Protein AF-A0A4R4S5Z4-F1 (afdb_monomer_lite)

Foldseek 3Di:
DDDPDDDFDLPPPPDSCVRPPCVVVLVVVLVVCCCPVVVVDDDPVCNVVSVVVSVLVVCCVPDPCNCVVVVVVVVCVVVDDDDDPVCVVPPPDPPD

pLDDT: mean 80.4, std 10.59, range [48.03, 94.88]

Secondary structure (DSSP, 8-state):
----------TT-SSHHHHSTTHHHHHHHHHHHHHHTSTT---STTHHHHHHHHHHHHHHHH-S-TTHHHHHHHHHHHHS----HHHHHSTT----

Radius of gyration: 17.26 Å; chains: 1; bounding box: 37×31×50 Å

Structure (mmCIF, N/CA/C/O backbone):
data_AF-A0A4R4S5Z4-F1
#
_entry.id   AF-A0A4R4S5Z4-F1
#
loop_
_atom_site.group_PDB
_atom_site.id
_atom_site.type_symbol
_atom_site.label_atom_id
_atom_site.label_alt_id
_atom_site.label_comp_id
_atom_site.label_asym_id
_atom_site.label_entity_id
_atom_site.label_seq_id
_atom_site.pdbx_PDB_ins_code
_atom_site.Cartn_x
_atom_site.Cartn_y
_atom_site.Cartn_z
_atom_site.occupancy
_atom_site.B_iso_or_equiv
_atom_site.auth_seq_id
_atom_site.auth_comp_id
_atom_site.auth_asym_id
_atom_site.auth_atom_id
_atom_site.pdbx_PDB_model_num
ATOM 1 N N . MET A 1 1 ? -6.976 -17.144 4.596 1.00 48.03 1 MET A N 1
ATOM 2 C CA . MET A 1 1 ? -6.645 -17.441 3.179 1.00 48.03 1 MET A CA 1
ATOM 3 C C . MET A 1 1 ? -5.904 -16.248 2.578 1.00 48.03 1 MET A C 1
ATOM 5 O O . MET A 1 1 ? -6.475 -15.164 2.551 1.00 48.03 1 MET A O 1
ATOM 9 N N . GLY A 1 2 ? -4.635 -16.418 2.194 1.00 53.09 2 GLY A N 1
ATOM 10 C CA . GLY A 1 2 ? -3.762 -15.345 1.689 1.00 53.09 2 GLY A CA 1
ATOM 11 C C . GLY A 1 2 ? -3.544 -15.413 0.175 1.00 53.09 2 GLY A C 1
ATOM 12 O O . GLY A 1 2 ? -3.888 -16.406 -0.462 1.00 53.09 2 GLY A O 1
ATOM 13 N N . TYR A 1 3 ? -2.975 -14.357 -0.406 1.00 54.81 3 TYR A N 1
ATOM 14 C CA . TYR A 1 3 ? -2.431 -14.430 -1.762 1.00 54.81 3 TYR A CA 1
ATOM 15 C C . TYR A 1 3 ? -1.145 -15.255 -1.727 1.00 54.81 3 TYR A C 1
ATOM 17 O O . TYR A 1 3 ? -0.307 -15.043 -0.852 1.00 54.81 3 TYR A O 1
ATOM 25 N N . THR A 1 4 ? -0.966 -16.175 -2.673 1.00 62.97 4 THR A N 1
ATOM 26 C CA . THR A 1 4 ? 0.334 -16.821 -2.868 1.00 62.97 4 THR A CA 1
ATOM 27 C C . THR A 1 4 ? 1.296 -15.775 -3.418 1.00 62.97 4 THR A C 1
ATOM 29 O O . THR A 1 4 ? 1.170 -15.346 -4.566 1.00 62.97 4 THR A O 1
ATOM 32 N N . HIS A 1 5 ? 2.219 -15.316 -2.578 1.00 64.44 5 HIS A N 1
ATOM 33 C CA . HIS A 1 5 ? 3.289 -14.426 -3.004 1.00 64.44 5 HIS A CA 1
ATOM 34 C C . HIS A 1 5 ? 4.302 -15.227 -3.828 1.00 64.44 5 HIS A C 1
ATOM 36 O O . HIS A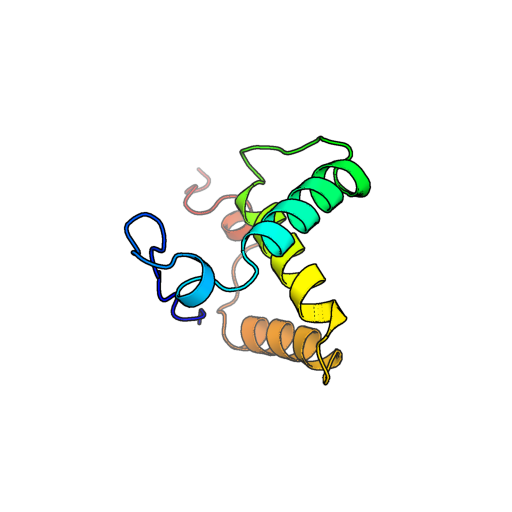 1 5 ? 4.803 -16.257 -3.383 1.00 64.44 5 HIS A O 1
ATOM 42 N N . HIS A 1 6 ? 4.574 -14.757 -5.045 1.00 75.06 6 HIS A N 1
ATOM 43 C CA . HIS A 1 6 ? 5.633 -15.281 -5.899 1.00 75.06 6 HIS A CA 1
ATOM 44 C C . HIS A 1 6 ? 6.721 -14.224 -6.021 1.00 75.06 6 HIS A C 1
ATOM 46 O O . HIS A 1 6 ? 6.555 -13.221 -6.720 1.00 75.06 6 HIS A O 1
ATOM 52 N N . ASP A 1 7 ? 7.833 -14.454 -5.336 1.00 79.94 7 ASP A N 1
ATOM 53 C CA . ASP A 1 7 ? 8.946 -13.519 -5.341 1.00 79.94 7 ASP A CA 1
ATOM 54 C C . ASP A 1 7 ? 9.729 -13.641 -6.649 1.00 79.94 7 ASP A C 1
ATOM 56 O O . ASP A 1 7 ? 10.149 -14.724 -7.056 1.00 79.94 7 ASP A O 1
ATOM 60 N N . THR A 1 8 ? 9.930 -12.511 -7.324 1.00 82.94 8 THR A N 1
ATOM 61 C CA . THR A 1 8 ? 10.765 -12.419 -8.527 1.00 82.94 8 THR A CA 1
ATOM 62 C C . THR A 1 8 ? 11.888 -11.425 -8.269 1.00 82.94 8 THR A C 1
ATOM 64 O O . THR A 1 8 ? 11.641 -10.246 -8.015 1.00 82.94 8 THR A O 1
ATOM 67 N N . THR A 1 9 ? 13.138 -11.889 -8.339 1.00 83.88 9 THR A N 1
ATOM 68 C CA . THR A 1 9 ? 14.314 -11.027 -8.173 1.00 83.88 9 THR A CA 1
ATOM 69 C C . THR A 1 9 ? 14.782 -10.463 -9.512 1.00 83.88 9 THR A C 1
ATOM 71 O O . THR A 1 9 ? 15.122 -11.197 -10.435 1.00 83.88 9 THR A O 1
ATOM 74 N N . GLY A 1 10 ? 14.816 -9.133 -9.617 1.00 83.56 10 GLY A N 1
ATOM 75 C CA . GLY A 1 10 ? 15.362 -8.421 -10.777 1.00 83.56 10 GLY A CA 1
ATOM 76 C C . GLY A 1 10 ? 16.816 -7.973 -10.607 1.00 83.56 10 GLY A C 1
ATOM 77 O O . GLY A 1 10 ? 17.362 -7.355 -11.515 1.00 83.56 10 GLY A O 1
ATOM 78 N N . TYR A 1 11 ? 17.456 -8.232 -9.459 1.00 82.19 11 TYR A N 1
ATOM 79 C CA . TYR A 1 11 ? 18.765 -7.645 -9.131 1.00 82.19 11 TYR A CA 1
ATOM 80 C C . TYR A 1 11 ? 19.869 -8.073 -10.115 1.00 82.19 11 TYR A C 1
ATOM 82 O O . TYR A 1 11 ? 20.592 -7.224 -10.648 1.00 82.19 11 TYR A O 1
ATOM 90 N N . ASN A 1 12 ? 19.917 -9.375 -10.415 1.00 86.06 12 ASN A N 1
ATOM 91 C CA . ASN A 1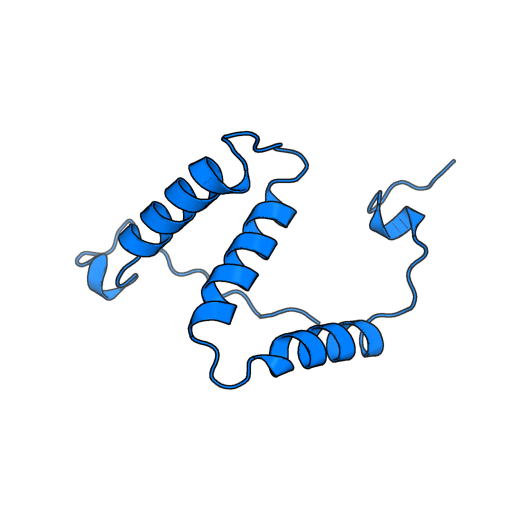 12 ? 20.889 -10.006 -11.316 1.00 86.06 12 ASN A CA 1
ATOM 92 C C . ASN A 1 12 ? 20.388 -10.145 -12.765 1.00 86.06 12 ASN A C 1
ATOM 94 O O . ASN A 1 12 ? 21.034 -10.804 -13.575 1.00 86.06 12 ASN A O 1
ATOM 98 N N . ALA A 1 13 ? 19.231 -9.572 -13.103 1.00 86.38 13 ALA A N 1
ATOM 99 C CA . ALA A 1 13 ? 18.703 -9.656 -14.458 1.00 86.38 13 ALA A CA 1
ATOM 100 C C . ALA A 1 13 ? 19.531 -8.789 -15.418 1.00 86.38 13 ALA A C 1
ATOM 102 O O . ALA A 1 13 ? 19.835 -7.636 -15.105 1.00 86.38 13 ALA A O 1
ATOM 103 N N . ALA A 1 14 ? 19.846 -9.330 -16.601 1.00 87.06 14 ALA A N 1
ATOM 104 C CA . ALA A 1 14 ? 20.520 -8.588 -17.669 1.00 87.06 14 ALA A CA 1
ATOM 105 C C . ALA A 1 14 ? 19.705 -7.355 -18.098 1.00 87.06 14 ALA A C 1
ATOM 107 O O . ALA A 1 14 ? 20.261 -6.277 -18.292 1.00 87.06 14 ALA A O 1
ATOM 108 N N . ASP A 1 15 ? 18.378 -7.500 -18.149 1.00 88.38 15 ASP A N 1
ATOM 109 C CA . ASP A 1 15 ? 17.435 -6.393 -18.269 1.00 88.38 15 ASP A CA 1
ATOM 110 C C . ASP A 1 15 ? 16.484 -6.374 -17.066 1.00 88.38 15 ASP A C 1
ATOM 112 O O . ASP A 1 15 ? 15.513 -7.128 -16.977 1.00 88.38 15 ASP A O 1
ATOM 116 N N . ARG A 1 16 ? 16.761 -5.477 -16.117 1.00 84.31 16 ARG A N 1
ATOM 117 C CA . ARG A 1 16 ? 15.950 -5.307 -14.902 1.00 84.31 16 ARG A CA 1
ATOM 118 C C . ARG A 1 16 ? 14.559 -4.744 -15.194 1.00 84.31 16 ARG A C 1
ATOM 120 O O . ARG A 1 16 ? 13.630 -4.998 -14.429 1.00 84.31 16 ARG A O 1
ATOM 127 N N . SER A 1 17 ? 14.419 -3.971 -16.272 1.00 84.94 17 SER A N 1
ATOM 128 C CA . SER A 1 17 ? 13.157 -3.331 -16.646 1.00 84.94 17 SER A CA 1
ATOM 129 C C . SER A 1 17 ? 12.172 -4.321 -17.261 1.00 84.94 17 SER A C 1
ATOM 131 O O . SER A 1 17 ? 10.970 -4.184 -17.041 1.00 84.94 17 SER A O 1
ATOM 133 N N . ALA A 1 18 ? 12.677 -5.358 -17.934 1.00 86.88 18 ALA A N 1
ATOM 134 C CA . ALA A 1 18 ? 11.870 -6.476 -18.407 1.00 86.88 18 ALA A CA 1
ATOM 135 C C . ALA A 1 18 ? 11.345 -7.348 -17.252 1.00 86.88 18 ALA A C 1
ATOM 137 O O . ALA A 1 18 ? 10.206 -7.805 -17.301 1.00 86.88 18 ALA A O 1
ATOM 138 N N . VAL A 1 19 ? 12.150 -7.558 -16.201 1.00 89.88 19 VAL A N 1
ATOM 139 C CA . VAL A 1 19 ? 11.771 -8.412 -15.057 1.00 89.88 19 VAL A CA 1
ATOM 140 C C . VAL A 1 19 ? 10.841 -7.693 -14.075 1.00 89.88 19 VAL A C 1
ATOM 142 O O . VAL A 1 19 ? 9.875 -8.284 -13.601 1.00 89.88 19 VAL A O 1
ATOM 145 N N . LEU A 1 20 ? 11.109 -6.418 -13.769 1.00 88.75 20 LEU A N 1
ATOM 146 C CA . LEU A 1 20 ? 10.298 -5.599 -12.860 1.00 88.75 20 LEU A CA 1
ATOM 147 C C . LEU A 1 20 ? 9.947 -4.248 -13.513 1.00 88.75 20 LEU A C 1
ATOM 149 O O . LEU A 1 20 ? 10.506 -3.202 -13.147 1.00 88.75 20 LEU A O 1
ATOM 153 N N . PRO A 1 21 ? 9.017 -4.240 -14.485 1.00 88.38 21 PRO A N 1
ATOM 154 C CA . PRO A 1 21 ? 8.657 -3.030 -15.211 1.00 88.38 21 PRO A CA 1
ATOM 155 C C . PRO A 1 21 ? 8.089 -1.964 -14.270 1.00 88.38 21 PRO A C 1
ATOM 157 O O . PRO A 1 21 ? 7.170 -2.203 -13.489 1.00 88.38 21 PRO A O 1
ATOM 160 N N . GLY A 1 22 ? 8.649 -0.753 -14.339 1.00 87.00 22 GLY A N 1
ATOM 161 C CA . GLY A 1 22 ? 8.162 0.395 -13.569 1.00 87.00 22 GLY A CA 1
ATOM 162 C C . GLY A 1 22 ? 8.430 0.346 -12.058 1.00 87.00 22 GLY A C 1
ATOM 163 O O . GLY A 1 22 ? 7.862 1.158 -11.328 1.00 87.00 22 GLY A O 1
ATOM 164 N N . VAL A 1 23 ? 9.309 -0.534 -11.560 1.00 89.06 23 VAL A N 1
ATOM 165 C CA . VAL A 1 23 ? 9.610 -0.658 -10.113 1.00 89.06 23 VAL A CA 1
ATOM 166 C C . VAL A 1 23 ? 10.044 0.661 -9.454 1.00 89.06 23 VAL A C 1
ATOM 168 O O . VAL A 1 23 ? 9.662 0.968 -8.326 1.00 89.06 23 VAL A O 1
ATOM 171 N N . HIS A 1 24 ? 10.770 1.506 -10.187 1.00 89.50 24 HIS A N 1
ATOM 172 C CA . HIS A 1 24 ? 11.194 2.830 -9.728 1.00 89.50 24 HIS A CA 1
ATOM 173 C C . HIS A 1 24 ? 10.013 3.794 -9.508 1.00 89.50 24 HIS A C 1
ATOM 175 O O . HIS A 1 24 ? 10.092 4.678 -8.651 1.00 89.50 24 HIS A O 1
ATOM 181 N N . LEU A 1 25 ? 8.902 3.622 -10.237 1.00 90.94 25 LEU A N 1
ATOM 182 C CA . LEU A 1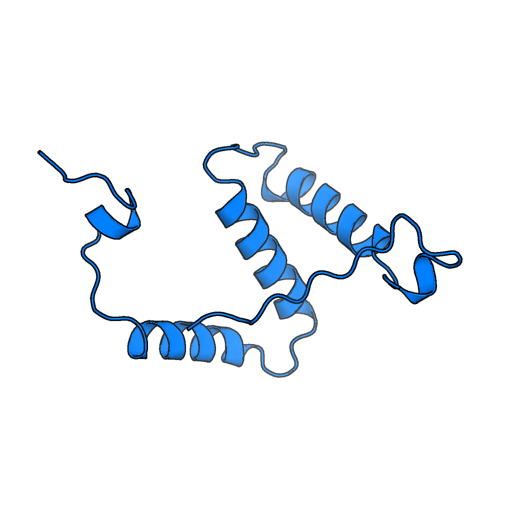 25 ? 7.675 4.395 -10.029 1.00 90.94 25 LEU A CA 1
ATOM 183 C C . LEU A 1 25 ? 7.013 3.988 -8.715 1.00 90.94 25 LEU A C 1
ATOM 185 O O . LEU A 1 25 ? 6.621 4.859 -7.941 1.00 90.94 25 LEU A O 1
ATOM 189 N N . ILE A 1 26 ? 6.953 2.683 -8.432 1.00 89.88 26 ILE A N 1
ATOM 190 C CA . ILE A 1 26 ? 6.443 2.158 -7.159 1.00 89.88 26 ILE A CA 1
ATOM 191 C C . ILE A 1 26 ? 7.265 2.712 -5.994 1.00 89.88 26 ILE A C 1
ATOM 193 O O . ILE A 1 26 ? 6.694 3.261 -5.054 1.00 89.88 26 ILE A O 1
ATOM 197 N N . ALA A 1 27 ? 8.596 2.654 -6.081 1.00 91.38 27 ALA A N 1
ATOM 198 C CA . ALA A 1 27 ? 9.481 3.195 -5.049 1.00 91.38 27 ALA A CA 1
ATOM 199 C C . ALA A 1 27 ? 9.287 4.712 -4.854 1.00 91.38 27 ALA A C 1
ATOM 201 O O . ALA A 1 27 ? 9.205 5.203 -3.727 1.00 91.38 27 ALA A O 1
ATOM 202 N N . SER A 1 28 ? 9.155 5.464 -5.952 1.00 94.06 28 SER A N 1
ATOM 203 C CA . SER A 1 28 ? 8.942 6.918 -5.917 1.00 94.06 28 SER A CA 1
ATOM 204 C C . SER A 1 28 ? 7.590 7.299 -5.299 1.00 94.06 28 SER A C 1
ATOM 206 O O . SER A 1 28 ? 7.498 8.270 -4.543 1.00 94.06 28 SER A O 1
ATOM 208 N N . LEU A 1 29 ? 6.535 6.534 -5.591 1.00 92.69 29 LEU A N 1
ATOM 209 C CA . LEU A 1 29 ? 5.200 6.721 -5.018 1.00 92.69 29 LEU A CA 1
ATOM 210 C C . LEU A 1 29 ? 5.160 6.366 -3.532 1.00 92.69 29 LEU A C 1
ATOM 212 O O . LEU A 1 29 ? 4.558 7.112 -2.759 1.00 92.69 29 LEU A O 1
ATOM 216 N N . LEU A 1 30 ? 5.837 5.290 -3.128 1.00 93.00 30 LEU A N 1
ATOM 217 C CA . LEU A 1 30 ? 5.991 4.918 -1.724 1.00 93.00 30 LEU A CA 1
ATOM 218 C C . LEU A 1 30 ? 6.706 6.026 -0.946 1.00 93.00 30 LEU A C 1
ATOM 220 O O . LEU A 1 30 ? 6.184 6.503 0.060 1.00 93.00 30 LEU A O 1
ATOM 224 N N . LYS A 1 31 ? 7.843 6.519 -1.458 1.00 93.62 31 LYS A N 1
ATOM 225 C CA . LYS A 1 31 ? 8.583 7.633 -0.844 1.00 93.62 31 LYS A CA 1
ATOM 226 C C . LYS A 1 31 ? 7.704 8.876 -0.680 1.00 93.62 31 LYS A C 1
ATOM 228 O O . LYS A 1 31 ? 7.713 9.503 0.378 1.00 93.62 31 LYS A O 1
ATOM 233 N N . ARG A 1 32 ? 6.915 9.221 -1.704 1.00 94.81 32 ARG A N 1
ATOM 234 C CA . ARG A 1 32 ? 5.972 10.349 -1.651 1.00 94.81 32 ARG A CA 1
ATOM 235 C C . ARG A 1 32 ? 4.859 10.128 -0.627 1.00 94.81 32 ARG A C 1
ATOM 237 O O . ARG A 1 32 ? 4.484 11.073 0.057 1.00 94.81 32 ARG A O 1
ATOM 244 N N . TRP A 1 33 ? 4.321 8.915 -0.527 1.00 93.38 33 TRP A N 1
ATOM 245 C CA . TRP A 1 33 ? 3.282 8.587 0.449 1.00 93.38 33 TRP A CA 1
ATOM 246 C C . TRP A 1 33 ? 3.808 8.659 1.886 1.00 93.38 33 TRP A C 1
ATOM 248 O O . TRP A 1 33 ? 3.161 9.275 2.729 1.00 93.38 33 TRP A O 1
ATOM 258 N N . ILE A 1 34 ? 5.012 8.143 2.140 1.00 93.62 34 ILE A N 1
ATOM 259 C CA . ILE A 1 34 ? 5.682 8.261 3.442 1.00 93.62 34 ILE A CA 1
ATOM 260 C C . ILE A 1 34 ? 5.911 9.735 3.808 1.00 93.62 34 ILE A C 1
ATOM 262 O O . ILE A 1 34 ? 5.610 10.154 4.924 1.00 93.62 34 ILE A O 1
ATOM 266 N N . ALA A 1 35 ? 6.413 10.540 2.869 1.00 94.88 35 ALA A N 1
ATOM 267 C CA . ALA A 1 35 ? 6.651 11.963 3.106 1.00 94.88 35 ALA A CA 1
ATOM 268 C C . ALA A 1 35 ? 5.354 12.755 3.332 1.00 94.88 35 ALA A C 1
ATOM 270 O O . ALA A 1 35 ? 5.307 13.640 4.179 1.00 94.88 35 ALA A O 1
ATOM 271 N N . GLY A 1 36 ? 4.300 12.441 2.577 1.00 93.19 36 GLY A N 1
ATOM 272 C CA . GLY A 1 36 ? 3.039 13.176 2.618 1.00 93.19 36 GLY A CA 1
ATOM 273 C C . GLY A 1 36 ? 2.081 12.690 3.700 1.00 93.19 36 GLY A C 1
ATOM 274 O O . GLY A 1 36 ? 1.699 13.456 4.568 1.00 93.19 36 GLY A O 1
ATOM 275 N N . THR A 1 37 ? 1.654 11.429 3.633 1.00 90.75 37 THR A N 1
ATOM 276 C CA . THR A 1 37 ? 0.614 10.875 4.517 1.00 90.75 37 THR A CA 1
ATOM 277 C C . THR A 1 37 ? 1.158 10.510 5.887 1.00 90.75 37 THR A C 1
ATOM 279 O O . THR A 1 37 ? 0.498 10.774 6.885 1.00 90.75 37 THR A O 1
ATOM 282 N N . LEU A 1 38 ? 2.356 9.927 5.943 1.00 90.81 38 LEU A N 1
ATOM 283 C CA . LEU A 1 38 ? 2.978 9.587 7.222 1.00 90.81 38 LEU A CA 1
ATOM 284 C C . LEU A 1 38 ? 3.811 10.742 7.786 1.00 90.81 38 LEU A C 1
ATOM 286 O O . LEU A 1 38 ? 4.283 10.637 8.909 1.00 90.81 38 LEU A O 1
ATOM 290 N N . HIS A 1 39 ? 4.007 11.841 7.047 1.00 91.69 39 HIS A N 1
ATOM 291 C CA . HIS A 1 39 ? 4.851 12.968 7.470 1.00 91.69 39 HIS A CA 1
ATOM 292 C C . HIS A 1 39 ? 6.229 12.518 7.984 1.00 91.69 39 HIS A C 1
ATOM 294 O O . HIS A 1 39 ? 6.721 13.012 8.998 1.00 91.69 39 HIS A O 1
ATOM 300 N N . HIS A 1 40 ? 6.828 11.532 7.309 1.00 90.00 40 HIS A N 1
ATOM 301 C CA . HIS A 1 40 ? 8.083 10.881 7.708 1.00 90.00 40 HIS A CA 1
ATOM 302 C C . HIS A 1 40 ? 8.044 10.112 9.047 1.00 90.00 40 HIS A C 1
ATOM 304 O O . HIS A 1 40 ? 9.085 9.654 9.512 1.00 90.00 40 HIS A O 1
ATOM 310 N N . ARG A 1 41 ? 6.866 9.906 9.649 1.00 88.00 41 ARG A N 1
ATOM 311 C CA . ARG A 1 41 ? 6.665 9.095 10.859 1.00 88.00 41 ARG A CA 1
ATOM 312 C C . ARG A 1 41 ? 6.355 7.646 10.496 1.00 88.00 41 ARG A C 1
ATOM 314 O O . ARG A 1 41 ? 5.200 7.235 10.467 1.00 88.00 41 ARG A O 1
ATOM 321 N N . VAL A 1 42 ? 7.399 6.876 10.217 1.00 86.88 42 VAL A N 1
ATOM 322 C CA . VAL A 1 42 ? 7.298 5.421 10.048 1.00 86.88 42 VAL A CA 1
ATOM 323 C C . VAL A 1 42 ? 7.762 4.760 11.340 1.00 86.88 42 VAL A C 1
ATOM 325 O O . VAL A 1 42 ? 8.870 5.031 11.796 1.00 86.88 42 VAL A O 1
ATOM 328 N N . SER A 1 43 ? 6.925 3.901 11.924 1.00 87.81 43 SER A N 1
ATOM 329 C CA . SER A 1 43 ? 7.340 3.018 13.018 1.00 87.81 43 SER A CA 1
ATOM 330 C C . SER A 1 43 ? 7.765 1.670 12.446 1.00 87.81 43 SER A C 1
ATOM 332 O O . SER A 1 43 ? 7.085 1.133 11.570 1.00 87.81 43 SER A O 1
ATOM 334 N N . THR A 1 44 ? 8.865 1.110 12.947 1.00 87.31 44 THR A N 1
ATOM 335 C CA . THR A 1 44 ? 9.292 -0.256 12.612 1.00 87.31 44 THR A CA 1
ATOM 336 C C . THR A 1 44 ? 8.256 -1.288 13.047 1.00 87.31 44 THR A C 1
ATOM 338 O O . THR A 1 44 ? 7.992 -2.224 12.301 1.00 87.31 44 THR A O 1
ATOM 341 N N . GLU A 1 45 ? 7.610 -1.071 14.194 1.00 87.25 45 GLU A N 1
ATOM 342 C CA . GLU A 1 45 ? 6.535 -1.920 14.726 1.00 87.25 45 GLU A CA 1
ATOM 343 C C . GLU A 1 45 ? 5.324 -1.984 13.782 1.00 87.25 45 GLU A C 1
ATOM 345 O O . GLU A 1 45 ? 4.719 -3.035 13.597 1.00 87.25 45 GLU A O 1
ATOM 350 N N . HIS A 1 46 ? 5.009 -0.874 13.109 1.00 84.50 46 HIS A N 1
ATOM 351 C CA . HIS A 1 46 ? 3.864 -0.773 12.199 1.00 84.50 46 HIS A CA 1
ATOM 352 C C . HIS A 1 46 ? 4.252 -0.876 10.720 1.00 84.50 46 HIS A C 1
ATOM 354 O O . HIS A 1 46 ? 3.418 -0.625 9.848 1.00 84.50 46 HIS A O 1
ATOM 360 N N . LEU A 1 47 ? 5.501 -1.232 10.401 1.00 87.56 47 LEU A N 1
ATOM 361 C CA . LEU A 1 47 ? 5.990 -1.220 9.022 1.00 87.56 47 LEU A CA 1
ATOM 362 C C . LEU A 1 47 ? 5.162 -2.135 8.112 1.00 87.56 47 LEU A C 1
ATOM 364 O O . LEU A 1 47 ? 4.774 -1.711 7.024 1.00 87.56 47 LEU A O 1
ATOM 368 N N . CYS A 1 48 ? 4.840 -3.347 8.571 1.00 81.81 48 CYS A N 1
ATOM 369 C CA . CYS A 1 48 ? 3.999 -4.283 7.821 1.00 81.81 48 CYS A CA 1
ATOM 370 C C . CYS A 1 48 ? 2.626 -3.670 7.509 1.00 81.81 48 CYS A C 1
ATOM 372 O O . CYS A 1 48 ? 2.217 -3.624 6.351 1.00 81.81 48 CYS A O 1
ATOM 374 N N . TYR A 1 49 ? 1.976 -3.083 8.517 1.00 83.88 49 TYR A N 1
ATOM 375 C CA . TYR A 1 49 ? 0.692 -2.404 8.349 1.00 83.88 49 TYR A CA 1
ATOM 376 C C . TYR A 1 49 ? 0.775 -1.230 7.357 1.00 83.88 49 TYR A C 1
ATOM 378 O O . TYR A 1 49 ? -0.093 -1.067 6.499 1.00 83.88 49 TYR A O 1
ATOM 386 N N . HIS A 1 50 ? 1.841 -0.426 7.415 1.00 88.19 50 HIS A N 1
ATOM 387 C CA . HIS A 1 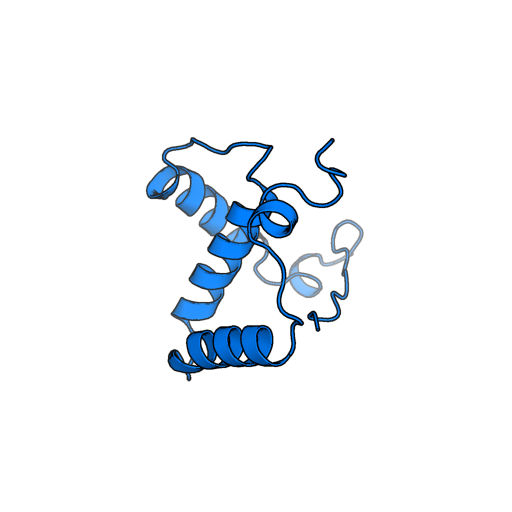50 ? 2.044 0.670 6.467 1.00 88.19 50 HIS A CA 1
ATOM 388 C C . HIS A 1 50 ? 2.208 0.175 5.022 1.00 88.19 50 HIS A C 1
ATOM 390 O O . HIS A 1 50 ? 1.694 0.803 4.093 1.00 88.19 50 HIS A O 1
ATOM 396 N N . LEU A 1 51 ? 2.906 -0.942 4.810 1.00 89.44 51 LEU A N 1
ATOM 397 C CA . LEU A 1 51 ? 3.079 -1.530 3.478 1.00 89.44 51 LEU A CA 1
ATOM 398 C C . LEU A 1 51 ? 1.770 -2.117 2.931 1.00 89.44 51 LEU A C 1
ATOM 400 O O . LEU A 1 51 ? 1.476 -1.951 1.740 1.00 89.44 51 LEU A O 1
ATOM 404 N N . ASP A 1 52 ? 0.950 -2.716 3.792 1.00 83.69 52 ASP A N 1
ATOM 405 C CA . ASP A 1 52 ? -0.392 -3.178 3.428 1.00 83.69 52 ASP A CA 1
ATOM 406 C C . ASP A 1 52 ? -1.303 -2.003 3.051 1.00 83.69 52 ASP A C 1
ATOM 408 O O . ASP A 1 52 ? -1.970 -2.032 2.008 1.00 83.69 52 ASP A O 1
ATOM 412 N N . GLU A 1 53 ? -1.279 -0.915 3.830 1.00 85.75 53 GLU A N 1
ATOM 413 C CA . GLU A 1 53 ? -2.046 0.295 3.519 1.00 85.75 53 GLU A CA 1
ATOM 414 C C . GLU A 1 53 ? -1.589 0.922 2.193 1.00 85.75 53 GLU A C 1
ATOM 416 O O . GLU A 1 53 ? -2.412 1.301 1.349 1.00 85.75 53 GLU A O 1
ATOM 421 N N . TYR A 1 54 ? -0.277 1.003 1.962 1.00 88.44 54 TYR A N 1
ATOM 422 C CA . TYR A 1 54 ? 0.262 1.484 0.695 1.00 88.44 54 TYR A CA 1
ATOM 423 C C . TYR A 1 54 ? -0.245 0.641 -0.482 1.00 88.44 54 TYR A C 1
ATOM 425 O O . TYR A 1 54 ? -0.751 1.193 -1.467 1.00 88.44 54 TYR A O 1
ATOM 433 N N . THR A 1 55 ? -0.187 -0.686 -0.356 1.00 85.19 55 THR A N 1
ATOM 434 C CA . THR A 1 55 ? -0.670 -1.634 -1.370 1.00 85.19 55 THR A CA 1
ATOM 435 C C . THR A 1 55 ? -2.163 -1.451 -1.639 1.00 85.19 55 THR A C 1
ATOM 437 O O . THR A 1 55 ? -2.591 -1.404 -2.799 1.00 85.19 55 THR A O 1
ATOM 440 N N . PHE A 1 56 ? -2.967 -1.252 -0.591 1.00 80.38 56 PHE A N 1
ATOM 441 C CA . PHE A 1 56 ? -4.388 -0.930 -0.713 1.00 80.38 56 PHE A CA 1
ATOM 442 C C . PHE A 1 56 ? -4.614 0.363 -1.508 1.00 80.38 56 PHE A C 1
ATOM 444 O O . PHE A 1 56 ? -5.390 0.379 -2.470 1.00 80.38 56 PHE A O 1
ATOM 451 N N . ARG A 1 57 ? -3.926 1.455 -1.152 1.00 84.31 57 ARG A N 1
ATOM 452 C CA . ARG A 1 57 ? -4.086 2.767 -1.808 1.00 84.31 57 ARG A CA 1
ATOM 453 C C . ARG A 1 57 ? -3.626 2.742 -3.262 1.00 84.31 57 ARG A C 1
ATOM 455 O O . ARG A 1 57 ? -4.284 3.352 -4.112 1.00 84.31 57 ARG A O 1
ATOM 462 N N . PHE A 1 58 ? -2.525 2.046 -3.535 1.00 83.94 58 PHE A N 1
ATOM 463 C CA . PHE A 1 58 ? -1.979 1.858 -4.873 1.00 83.94 58 PHE A CA 1
ATOM 464 C C . PHE A 1 58 ? -2.986 1.121 -5.766 1.00 83.94 58 PHE A C 1
ATOM 466 O O . PHE A 1 58 ? -3.421 1.663 -6.784 1.00 83.94 58 PHE A O 1
ATOM 473 N N . ASN A 1 59 ? -3.463 -0.045 -5.320 1.00 78.38 59 ASN A N 1
ATOM 474 C CA . ASN A 1 59 ? -4.400 -0.874 -6.080 1.00 78.38 59 ASN A CA 1
ATOM 475 C C . ASN A 1 59 ? -5.790 -0.232 -6.228 1.00 78.38 59 ASN A C 1
ATOM 477 O O . ASN A 1 59 ? -6.442 -0.383 -7.263 1.00 78.38 59 ASN A O 1
ATOM 481 N N . ARG A 1 60 ? -6.258 0.537 -5.233 1.00 78.19 60 ARG A N 1
ATOM 482 C CA . ARG A 1 60 ? -7.567 1.215 -5.285 1.00 78.19 60 ARG A CA 1
ATOM 483 C C . ARG A 1 60 ? -7.669 2.226 -6.428 1.00 78.19 60 ARG A C 1
ATOM 485 O O . ARG A 1 60 ? -8.761 2.435 -6.956 1.00 78.19 60 ARG A O 1
ATOM 492 N N . ARG A 1 61 ? -6.564 2.886 -6.792 1.00 74.56 61 ARG A N 1
ATOM 493 C CA . ARG A 1 61 ? -6.577 4.032 -7.719 1.00 74.56 61 ARG A CA 1
ATOM 494 C C . ARG A 1 61 ? -7.016 3.644 -9.134 1.00 74.56 61 ARG A C 1
ATOM 496 O O . ARG A 1 61 ? -7.715 4.420 -9.778 1.00 74.56 61 ARG A O 1
ATOM 503 N N . THR A 1 62 ? -6.658 2.442 -9.577 1.00 72.25 62 THR A N 1
ATOM 504 C CA . THR A 1 62 ? -6.966 1.900 -10.912 1.00 72.25 62 THR A CA 1
ATOM 505 C C . THR A 1 62 ? -7.990 0.762 -10.881 1.00 72.25 62 THR A C 1
ATOM 507 O O . THR A 1 62 ? -8.413 0.283 -11.933 1.00 72.25 62 THR A O 1
ATOM 510 N N . ALA A 1 63 ? -8.440 0.338 -9.695 1.00 68.88 63 ALA A N 1
ATOM 511 C CA . ALA A 1 63 ? -9.426 -0.726 -9.557 1.00 68.88 63 ALA A CA 1
ATOM 512 C C . ALA A 1 63 ? -10.751 -0.369 -10.257 1.00 68.88 63 ALA A C 1
ATOM 514 O O . ALA A 1 63 ? -11.497 0.509 -9.817 1.00 68.88 63 ALA A O 1
ATOM 515 N N . ARG A 1 64 ? -11.082 -1.120 -11.318 1.00 67.56 64 ARG A N 1
ATOM 516 C CA . ARG A 1 64 ? -12.357 -1.014 -12.059 1.00 67.56 64 ARG A CA 1
ATOM 517 C C . ARG A 1 64 ? -13.573 -1.380 -11.202 1.00 67.56 64 ARG A C 1
ATOM 519 O O . ARG A 1 64 ? -14.668 -0.894 -11.455 1.00 67.56 64 ARG A O 1
ATOM 526 N N . LYS A 1 65 ? -13.382 -2.208 -10.171 1.00 70.44 65 LYS A N 1
ATOM 527 C CA . LYS A 1 65 ? -14.403 -2.572 -9.181 1.00 70.44 65 LYS A CA 1
ATOM 528 C C . LYS A 1 65 ? -13.955 -2.136 -7.787 1.00 70.44 65 LYS A C 1
ATOM 530 O O . LYS A 1 65 ? -13.464 -2.937 -7.001 1.00 70.44 65 LYS A O 1
ATOM 535 N N . ARG A 1 66 ? -14.116 -0.849 -7.468 1.00 64.56 66 ARG A N 1
ATOM 536 C CA . ARG A 1 66 ? -13.709 -0.274 -6.167 1.00 64.56 66 ARG A CA 1
ATOM 537 C C . ARG A 1 66 ? -14.390 -0.958 -4.971 1.00 64.56 66 ARG A C 1
ATOM 539 O O . ARG A 1 66 ? -13.757 -1.132 -3.936 1.00 64.56 66 ARG A O 1
ATOM 546 N N . GLY A 1 67 ? -15.631 -1.423 -5.145 1.00 64.50 67 GLY A N 1
ATOM 547 C CA . GLY A 1 67 ? -16.364 -2.207 -4.143 1.00 64.50 67 GLY A CA 1
ATOM 548 C C . GLY A 1 67 ? -15.751 -3.580 -3.841 1.00 64.50 67 GLY A C 1
ATOM 549 O O . GLY A 1 67 ? -16.019 -4.139 -2.783 1.00 64.50 67 GLY A O 1
ATOM 550 N N . SER A 1 68 ? -14.874 -4.114 -4.701 1.00 67.62 68 SER A N 1
ATOM 551 C CA . SER A 1 68 ? -14.226 -5.411 -4.468 1.00 67.62 68 SER A CA 1
ATOM 552 C C . SER A 1 68 ? -13.296 -5.419 -3.253 1.00 67.62 68 SER A C 1
ATOM 554 O O . SER A 1 68 ? -13.019 -6.489 -2.733 1.00 67.62 68 SER A O 1
ATOM 556 N N . LEU A 1 69 ? -12.832 -4.259 -2.775 1.00 67.81 69 LEU A N 1
ATOM 557 C CA . LEU A 1 69 ? -12.070 -4.165 -1.525 1.00 67.81 69 LEU A CA 1
ATOM 558 C C . LEU A 1 69 ? -12.946 -4.427 -0.298 1.00 67.81 69 LEU A C 1
ATOM 560 O O . LEU A 1 69 ? -12.555 -5.205 0.563 1.00 67.81 69 LEU A O 1
ATOM 564 N N . PHE A 1 70 ? -14.149 -3.846 -0.259 1.00 69.94 70 PHE A N 1
ATOM 565 C CA . PHE A 1 70 ? -15.136 -4.158 0.774 1.00 69.94 70 PHE A CA 1
ATOM 566 C C . PHE A 1 70 ? -15.557 -5.628 0.697 1.00 69.94 70 PHE A C 1
ATOM 568 O O . PHE A 1 70 ? -15.550 -6.318 1.709 1.00 69.94 70 PHE A O 1
ATOM 575 N N . TYR A 1 71 ? -15.818 -6.140 -0.511 1.00 72.50 71 TYR A N 1
ATOM 576 C CA . TYR A 1 71 ? -16.112 -7.562 -0.694 1.00 72.50 71 TYR A CA 1
ATOM 577 C C . TYR A 1 71 ? -14.955 -8.468 -0.265 1.00 72.50 71 TYR A C 1
ATOM 579 O O . TYR A 1 71 ? -15.218 -9.505 0.321 1.00 72.50 71 TYR A O 1
ATOM 587 N N . ARG A 1 72 ? -13.689 -8.094 -0.496 1.00 73.94 72 ARG A N 1
ATOM 588 C CA . ARG A 1 72 ? -12.527 -8.859 -0.010 1.00 73.94 72 ARG A CA 1
ATOM 589 C C . ARG A 1 72 ? -12.420 -8.850 1.507 1.00 73.94 72 ARG A C 1
ATOM 591 O O . ARG A 1 72 ? -12.174 -9.902 2.078 1.00 73.94 72 ARG A O 1
ATOM 598 N N . LEU A 1 73 ? -12.627 -7.697 2.144 1.00 74.94 73 LEU A N 1
ATOM 599 C CA . LEU A 1 73 ? -12.657 -7.603 3.604 1.00 74.94 73 LEU A CA 1
ATOM 600 C C . LEU A 1 73 ? -13.777 -8.468 4.180 1.00 74.94 73 LEU A C 1
ATOM 602 O O . LEU A 1 73 ? -13.534 -9.239 5.100 1.00 74.94 73 LEU A O 1
ATOM 606 N N . LEU A 1 74 ? -14.973 -8.410 3.589 1.00 80.25 74 LEU A N 1
ATOM 607 C CA . LEU A 1 74 ? -16.095 -9.257 3.981 1.00 80.25 74 LEU A CA 1
ATOM 608 C C . LEU A 1 74 ? -15.781 -10.743 3.762 1.00 80.25 74 LEU A C 1
ATOM 610 O O . LEU A 1 74 ? -16.050 -11.564 4.627 1.00 80.25 74 LEU A O 1
ATOM 614 N N . GLN A 1 75 ? -15.166 -11.093 2.634 1.00 82.75 75 GLN A N 1
ATOM 615 C CA . GLN A 1 75 ? -14.790 -12.467 2.311 1.00 82.75 75 GLN A CA 1
ATOM 616 C C . GLN A 1 75 ? -13.710 -13.002 3.265 1.00 82.75 75 GLN A C 1
ATOM 618 O O . GLN A 1 75 ? -13.798 -14.152 3.679 1.00 82.75 75 GLN A O 1
ATOM 623 N N . GLN A 1 76 ? -12.735 -12.178 3.666 1.00 77.75 76 GLN A N 1
ATOM 624 C CA . GLN A 1 76 ? -11.782 -12.529 4.724 1.00 77.75 76 GLN A CA 1
ATOM 625 C C . GLN A 1 76 ? -12.464 -12.654 6.084 1.00 77.75 76 GLN A C 1
ATOM 627 O O . GLN A 1 76 ? -12.169 -13.608 6.791 1.00 77.75 76 GLN A O 1
ATOM 632 N N . ALA A 1 77 ? -13.379 -11.749 6.436 1.00 80.75 77 ALA A N 1
ATOM 633 C CA . ALA A 1 77 ? -14.106 -11.808 7.702 1.00 80.75 77 ALA A CA 1
ATOM 634 C C . ALA A 1 77 ? -14.977 -13.068 7.811 1.00 80.75 77 ALA A C 1
ATOM 636 O O . ALA A 1 77 ? -15.055 -13.662 8.875 1.00 80.75 77 ALA A O 1
ATOM 637 N N . VAL A 1 78 ? -15.594 -13.502 6.707 1.00 86.12 78 VAL A N 1
ATOM 638 C CA . VAL A 1 78 ? -16.379 -14.746 6.653 1.00 86.12 78 VAL A CA 1
ATOM 639 C C . VAL A 1 78 ? -15.484 -15.989 6.667 1.00 86.12 78 VAL A C 1
ATOM 641 O O . VAL A 1 78 ? -15.866 -17.006 7.231 1.00 86.12 78 VAL A O 1
ATOM 644 N N . ALA A 1 79 ? -14.310 -15.936 6.031 1.00 83.56 79 ALA A N 1
ATOM 645 C CA . ALA A 1 79 ? -13.406 -17.084 5.909 1.00 83.56 79 ALA A CA 1
ATOM 646 C C . ALA A 1 79 ? -12.397 -17.229 7.064 1.00 83.56 79 ALA A C 1
ATOM 648 O O . ALA A 1 79 ? -11.596 -18.163 7.044 1.00 83.56 79 ALA A O 1
ATOM 649 N N . THR A 1 80 ? -12.368 -16.288 8.006 1.00 79.50 80 THR A N 1
ATOM 650 C CA . THR A 1 80 ? -11.469 -16.305 9.165 1.00 79.50 80 THR A CA 1
ATOM 651 C C . THR A 1 80 ? -12.298 -16.627 10.396 1.00 79.50 80 THR A C 1
ATOM 653 O O . THR A 1 80 ? -13.330 -15.996 10.611 1.00 79.50 80 THR A O 1
ATOM 656 N N . ASP A 1 81 ? -11.849 -17.588 11.201 1.00 82.31 81 ASP A N 1
ATOM 657 C CA . ASP A 1 81 ? -12.505 -17.909 12.468 1.00 82.31 81 ASP A CA 1
ATOM 658 C C . ASP A 1 81 ? -12.556 -16.676 13.390 1.00 82.31 81 ASP A C 1
ATOM 660 O O . ASP A 1 81 ? -11.748 -15.753 13.245 1.00 82.31 81 ASP A O 1
ATOM 664 N N . PRO A 1 82 ? -13.511 -16.593 14.327 1.00 81.00 82 PRO A N 1
ATOM 665 C CA . PRO A 1 82 ? -13.545 -15.498 15.287 1.00 81.00 82 PRO A CA 1
ATOM 666 C C . PRO A 1 82 ? -12.271 -15.498 16.145 1.00 81.00 82 PRO A C 1
ATOM 668 O O . PRO A 1 82 ? -11.994 -16.460 16.854 1.00 81.00 82 PRO A O 1
ATOM 671 N N . HIS A 1 83 ? -11.519 -14.396 16.096 1.00 77.00 83 HIS A N 1
ATOM 672 C CA . HIS A 1 83 ? -10.331 -14.180 16.922 1.00 77.00 83 HI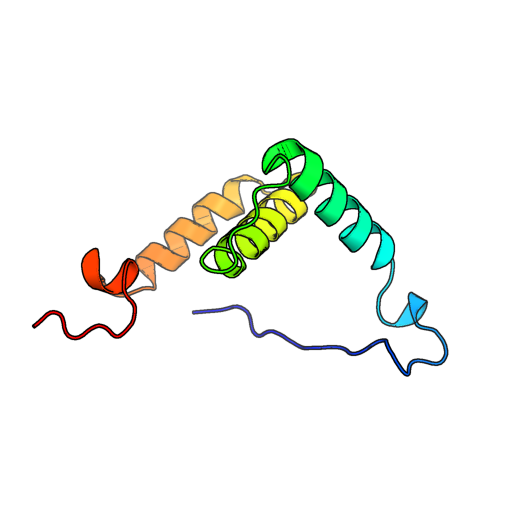S A CA 1
ATOM 673 C C . HIS A 1 83 ? -10.627 -13.105 17.982 1.00 77.00 83 HIS A C 1
ATOM 675 O O . HIS A 1 83 ? -11.091 -12.015 17.625 1.00 77.00 83 HIS A O 1
ATOM 681 N N . PRO A 1 84 ? -10.377 -13.374 19.274 1.00 83.75 84 PRO A N 1
ATOM 682 C CA . PRO A 1 84 ? -10.403 -12.363 20.323 1.00 83.75 84 PRO A CA 1
ATOM 683 C C . PRO A 1 84 ? -9.515 -11.156 19.987 1.00 83.75 84 PRO A C 1
ATOM 685 O O . PRO A 1 84 ? -8.436 -11.295 19.417 1.00 83.75 84 PRO A O 1
ATOM 688 N N . LEU A 1 85 ? -9.938 -9.951 20.387 1.00 78.56 85 LEU A N 1
ATOM 689 C CA . LEU A 1 85 ? -9.205 -8.715 20.076 1.00 78.56 85 LEU A CA 1
ATOM 690 C C . LEU A 1 85 ? -7.755 -8.728 20.596 1.00 78.56 85 LEU A C 1
ATOM 692 O O . LEU A 1 85 ? -6.875 -8.169 19.948 1.00 78.56 85 LEU A O 1
ATOM 696 N N . HIS A 1 86 ? -7.502 -9.373 21.739 1.00 80.38 86 HIS A N 1
ATOM 697 C CA . HIS A 1 86 ? -6.161 -9.454 22.318 1.00 80.38 86 HIS A CA 1
ATOM 698 C C . HIS A 1 86 ? -5.196 -10.280 21.454 1.00 80.38 86 HIS A C 1
ATOM 700 O O . HIS A 1 86 ? -4.064 -9.845 21.264 1.00 80.38 86 HIS A O 1
ATOM 706 N N . ASP A 1 87 ? -5.659 -11.375 20.841 1.00 79.75 87 ASP A N 1
ATOM 707 C CA . ASP A 1 87 ? -4.851 -12.210 19.937 1.00 79.75 87 ASP A CA 1
ATOM 708 C C . ASP A 1 87 ? -4.465 -11.463 18.655 1.00 79.75 87 ASP A C 1
ATOM 710 O O . ASP A 1 87 ? -3.385 -11.658 18.098 1.00 79.75 87 ASP A O 1
ATOM 714 N N . LEU A 1 88 ? -5.342 -10.566 18.194 1.00 74.81 88 LEU A N 1
ATOM 715 C CA . LEU A 1 88 ? -5.085 -9.718 17.029 1.00 74.81 88 LEU A CA 1
ATOM 716 C C . LEU A 1 88 ? -4.097 -8.587 17.339 1.00 74.81 88 LEU A C 1
ATOM 718 O O . LEU A 1 88 ? -3.339 -8.176 16.462 1.00 74.81 88 LEU A O 1
ATOM 722 N N . GLN A 1 89 ? -4.119 -8.062 18.567 1.00 75.81 89 GLN A N 1
ATOM 723 C CA . GLN A 1 89 ? -3.216 -6.994 19.003 1.00 75.81 89 GLN A CA 1
ATOM 724 C C . GLN A 1 89 ? -1.838 -7.516 19.423 1.00 75.81 89 GLN A C 1
ATOM 726 O O . GLN A 1 89 ? -0.855 -6.791 19.277 1.00 75.81 89 GLN A O 1
ATOM 731 N N . ARG A 1 90 ? -1.754 -8.747 19.940 1.00 69.31 90 ARG A N 1
ATOM 732 C CA . ARG A 1 90 ? -0.505 -9.391 20.367 1.00 69.31 90 ARG A CA 1
ATOM 733 C C . ARG A 1 90 ? -0.453 -10.837 19.872 1.00 69.31 90 ARG A C 1
ATOM 735 O O . ARG A 1 90 ? -0.769 -11.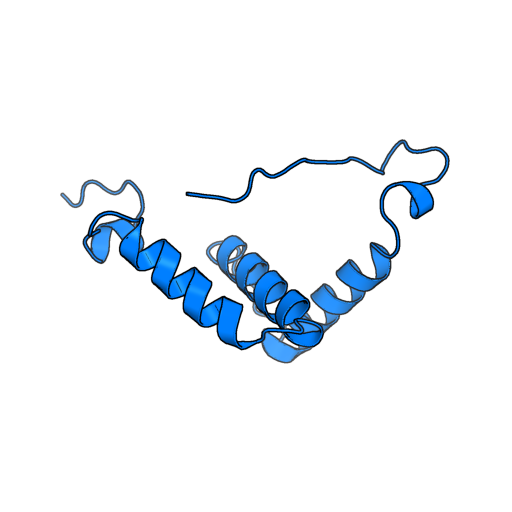764 20.618 1.00 69.31 90 ARG A O 1
ATOM 742 N N . PRO A 1 91 ? -0.041 -11.051 18.617 1.00 62.44 91 PRO A N 1
ATOM 743 C CA . PRO A 1 91 ? 0.028 -12.391 18.059 1.00 62.44 91 PRO A CA 1
ATOM 744 C C . PRO A 1 91 ? 1.054 -13.234 18.834 1.00 62.44 91 PRO A C 1
ATOM 746 O O . PRO A 1 91 ? 2.252 -12.966 18.768 1.00 62.44 91 PRO A O 1
ATOM 749 N N . GLY A 1 92 ? 0.587 -14.252 19.563 1.00 65.38 92 GLY A N 1
ATOM 750 C CA . GLY A 1 92 ? 1.445 -15.201 20.283 1.00 65.38 92 GLY A CA 1
ATOM 751 C C . GLY A 1 92 ? 1.822 -14.825 21.721 1.00 65.38 92 GLY A C 1
ATOM 752 O O . GLY A 1 92 ? 2.700 -15.479 22.280 1.00 65.38 92 GLY A O 1
ATOM 753 N N . ASP A 1 93 ? 1.182 -13.818 22.326 1.00 63.09 93 ASP A N 1
ATOM 754 C CA . ASP A 1 93 ? 1.331 -13.504 23.755 1.00 63.09 93 ASP A CA 1
ATOM 755 C C . ASP A 1 93 ? 0.308 -14.317 24.578 1.00 63.09 93 ASP A C 1
ATOM 757 O O . ASP A 1 93 ? -0.892 -14.066 24.455 1.00 63.09 93 ASP A O 1
ATOM 761 N N . PRO A 1 94 ? 0.728 -15.303 25.397 1.00 58.31 94 PRO A N 1
ATOM 762 C CA . PRO A 1 94 ? -0.190 -16.179 26.126 1.00 58.31 94 PRO A CA 1
ATOM 763 C C . PRO A 1 94 ? -0.941 -15.497 27.283 1.00 58.31 94 PRO A C 1
ATOM 765 O O . PRO A 1 94 ? -1.706 -16.172 27.971 1.00 58.31 94 PRO A O 1
ATOM 768 N N . GLY A 1 95 ? -0.778 -14.184 27.486 1.00 61.62 95 GLY A N 1
ATOM 769 C CA . GLY A 1 95 ? -1.708 -13.376 28.280 1.00 61.62 95 GLY A CA 1
ATOM 770 C C . GLY A 1 95 ? -1.844 -13.788 29.750 1.00 61.62 95 GLY A C 1
ATOM 771 O O . GLY A 1 95 ? -2.918 -13.598 30.325 1.00 61.62 95 GLY A O 1
ATOM 772 N N . TRP A 1 96 ? -0.781 -14.336 30.344 1.00 57.56 96 TRP A N 1
ATOM 773 C CA . TRP A 1 96 ? -0.650 -14.562 31.786 1.00 57.56 96 TRP A CA 1
ATOM 774 C C . TRP A 1 96 ? 0.372 -13.613 32.411 1.00 57.56 96 TRP A C 1
ATOM 776 O O . TRP A 1 96 ? 1.386 -13.301 31.747 1.00 57.56 96 TRP A O 1
#

Organism: NCBI:txid2530374

Sequence (96 aa):
MGYTHHDTTGYNAADRSAVLPGVHLIASLLKRWIAGTLHHRVSTEHLCYHLDEYTFRFNRRTARKRGSLFYRLLQQAVATDPHPLHDLQRPGDPGW